Protein AF-A0A8S1T0E1-F1 (afdb_monomer)

Organism: Paramecium octaurelia (NCBI:txid43137)

Solvent-accessible surface area (backbone atoms only — not comparable to full-atom values): 5594 Å² total; per-residue (Å²): 136,85,55,73,90,71,67,45,76,81,83,41,69,64,26,61,47,28,32,83,86,11,40,61,70,49,59,59,57,55,89,62,46,52,95,85,63,48,73,67,59,51,52,50,51,53,52,48,57,65,68,68,57,89,62,81,37,58,31,95,56,36,73,64,48,56,66,69,39,73,89,56,62,77,84,81,55,90,81,83,80,86,79,75,81,128

Radius of gyration: 12.64 Å; Cα contacts (8 Å, |Δi|>4): 78; chains: 1; bounding box: 28×30×30 Å

Nearest PDB structures (foldseek):
  3we5-assembly1_A  TM=9.940E-01  e=7.771E-07  Cyclocybe aegerita
  8a58-assembly1_B  TM=8.363E-01  e=1.546E-07  Homo sapiens
  8a58-assembly1_A  TM=8.583E-01  e=2.475E-07  Homo sapiens
  5fer-assembly1_E  TM=7.629E-01  e=3.055E-03  Homo sapiens
  8gbq-assembly1_A  TM=6.895E-01  e=3.268E-03  Homo sapiens

InterPro domains:
  IPR000608 Ubiquitin-conjugating (UBC), catalytic core domain [PF00179] (1-77)
  IPR000608 Ubiquitin-conjugating (UBC), catalytic core domain [PS50127] (1-86)

pLDDT: mean 89.06, std 11.19, range [40.94, 97.0]

Foldseek 3Di:
DAADQDFDPDQEFQAQQAARRRHGQDPCNDVVPDPPDDPVNVVVVVVVRVVPDPDRHYHPCRVVVVVVCVVPGPVVDDHDDPCPDD

Sequence (86 aa):
MESPEVIFIGKPPVHEHIYSNGFICLSILYDEWTAALSVTSLCLSIQSMLSSATIKMKPPNDEEFIKKAGGKGPKSFKWNFHDEKC

Secondary structure (DSSP, 8-state):
-PPPP-B--SS---BTTB-TTSBB--GGGTTT--TT--HHHHHHHHHHHHHS-SS----TTHHHHHHHHTT--GGGS---------

Structure (mmCIF, N/CA/C/O backbone):
data_AF-A0A8S1T0E1-F1
#
_entry.id   AF-A0A8S1T0E1-F1
#
loop_
_atom_site.group_PDB
_atom_site.id
_atom_site.type_symbol
_atom_site.label_atom_id
_atom_site.label_alt_id
_atom_site.label_comp_id
_atom_site.label_asym_id
_atom_site.label_entity_id
_atom_site.label_seq_id
_atom_site.pdbx_PDB_ins_code
_atom_site.Cartn_x
_atom_site.Cartn_y
_atom_site.Cartn_z
_atom_site.occupancy
_atom_site.B_iso_or_equiv
_atom_site.auth_seq_id
_atom_site.auth_comp_id
_atom_site.auth_asym_id
_atom_site.auth_atom_id
_atom_site.pdbx_PDB_model_num
ATOM 1 N N . MET A 1 1 ? 15.261 -1.306 -12.998 1.00 72.69 1 MET A N 1
ATOM 2 C CA . MET A 1 1 ? 14.032 -2.123 -13.060 1.00 72.69 1 MET A CA 1
ATOM 3 C C . MET A 1 1 ? 12.999 -1.402 -12.225 1.00 72.69 1 MET A C 1
ATOM 5 O O . MET A 1 1 ? 13.359 -0.960 -11.143 1.00 72.69 1 MET A O 1
ATOM 9 N N . GLU A 1 2 ? 11.794 -1.202 -12.740 1.00 84.94 2 GLU A N 1
ATOM 10 C CA . GLU A 1 2 ? 10.749 -0.460 -12.029 1.00 84.94 2 GLU A CA 1
ATOM 11 C C . GLU A 1 2 ? 9.879 -1.432 -11.225 1.00 84.94 2 GLU A C 1
ATOM 13 O O . GLU A 1 2 ? 9.599 -2.543 -11.682 1.00 84.94 2 GLU A O 1
ATOM 18 N N . SER A 1 3 ? 9.500 -1.041 -10.011 1.00 91.50 3 SER A N 1
ATOM 19 C CA . SER A 1 3 ? 8.55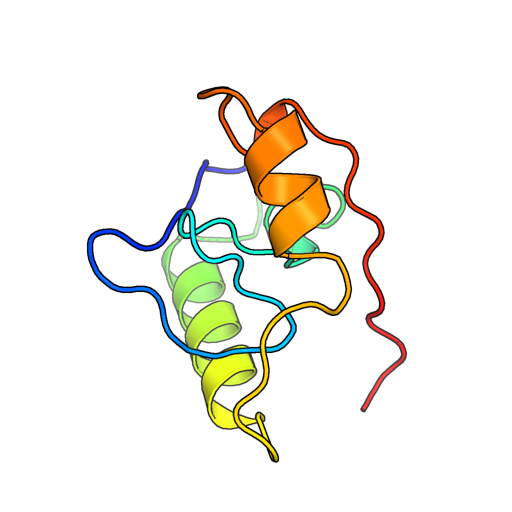2 -1.788 -9.186 1.00 91.50 3 SER A CA 1
ATOM 20 C C . SER A 1 3 ? 7.131 -1.654 -9.729 1.00 91.50 3 SER A C 1
ATOM 22 O O . SER A 1 3 ? 6.779 -0.596 -10.258 1.00 91.50 3 SER A O 1
ATOM 24 N N . PRO A 1 4 ? 6.266 -2.665 -9.541 1.00 93.06 4 PRO A N 1
ATOM 25 C CA . PRO A 1 4 ? 4.867 -2.542 -9.921 1.00 93.06 4 PRO A CA 1
ATOM 26 C C . PRO A 1 4 ? 4.186 -1.398 -9.160 1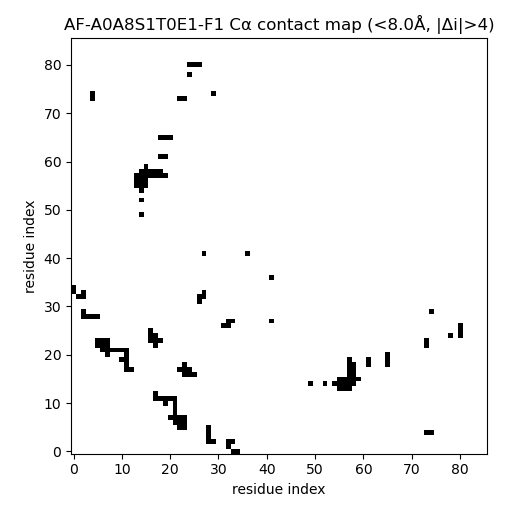.00 93.06 4 PRO A C 1
ATOM 28 O O . PRO A 1 4 ? 4.540 -1.061 -8.023 1.00 93.06 4 PRO A O 1
ATOM 31 N N . GLU A 1 5 ? 3.187 -0.797 -9.796 1.00 92.75 5 GLU A N 1
ATOM 32 C CA . GLU A 1 5 ? 2.241 0.085 -9.126 1.00 92.75 5 GLU A CA 1
ATOM 33 C C . GLU A 1 5 ? 1.133 -0.761 -8.493 1.00 92.75 5 GLU A C 1
ATOM 35 O O . GLU A 1 5 ? 0.461 -1.529 -9.180 1.00 92.75 5 GLU A O 1
ATOM 40 N N . VAL A 1 6 ? 0.962 -0.642 -7.173 1.00 94.75 6 VAL A N 1
ATOM 41 C CA . VAL A 1 6 ? -0.029 -1.411 -6.413 1.00 94.75 6 VAL A CA 1
ATOM 42 C C . VAL A 1 6 ? -0.845 -0.473 -5.536 1.00 94.75 6 VAL A C 1
ATOM 44 O O . VAL A 1 6 ? -0.293 0.296 -4.751 1.00 94.75 6 VAL A O 1
ATOM 47 N N . ILE A 1 7 ? -2.167 -0.552 -5.681 1.00 95.69 7 ILE A N 1
ATOM 48 C CA . ILE A 1 7 ? -3.146 0.226 -4.920 1.00 95.69 7 ILE A CA 1
ATOM 49 C C . ILE A 1 7 ? -4.315 -0.667 -4.496 1.00 95.69 7 ILE A C 1
ATOM 51 O O . ILE A 1 7 ? -4.657 -1.630 -5.185 1.00 95.69 7 ILE A O 1
ATOM 55 N N . PHE A 1 8 ? -4.965 -0.328 -3.386 1.00 97.00 8 PHE A N 1
ATOM 56 C CA . PHE A 1 8 ? -6.259 -0.909 -3.033 1.00 97.00 8 PHE A CA 1
ATOM 57 C C . PHE A 1 8 ? -7.375 -0.288 -3.874 1.00 97.00 8 PHE A C 1
ATOM 59 O O . PHE A 1 8 ? -7.488 0.931 -3.974 1.00 97.00 8 PHE A O 1
ATOM 66 N N . ILE A 1 9 ? -8.236 -1.137 -4.431 1.00 95.19 9 ILE A N 1
ATOM 67 C CA . ILE A 1 9 ? -9.433 -0.723 -5.168 1.00 95.19 9 ILE A CA 1
ATOM 68 C C . ILE A 1 9 ? -10.642 -0.750 -4.223 1.00 95.19 9 ILE A C 1
ATOM 70 O O . ILE A 1 9 ? -10.743 -1.607 -3.344 1.00 95.19 9 ILE A O 1
ATOM 74 N N . GLY A 1 10 ? -11.587 0.170 -4.418 1.00 93.94 10 GLY A N 1
ATOM 75 C CA . GLY A 1 10 ? -12.798 0.257 -3.603 1.00 93.94 10 GLY A CA 1
ATOM 76 C C . GLY A 1 10 ? -12.532 0.956 -2.274 1.00 93.94 10 GLY A C 1
ATOM 77 O O . GLY A 1 10 ? -11.852 1.976 -2.248 1.00 93.94 10 GLY A O 1
ATOM 78 N N . LYS A 1 11 ? -13.095 0.439 -1.173 1.00 95.19 11 LYS A N 1
ATOM 79 C CA . LYS A 1 11 ? -12.868 0.979 0.176 1.00 95.19 11 LYS A CA 1
ATOM 80 C C . LYS A 1 11 ? -11.572 0.388 0.754 1.00 95.19 11 LYS A C 1
ATOM 82 O O . LYS A 1 11 ? -11.591 -0.788 1.124 1.00 95.19 11 LYS A O 1
ATOM 87 N N . PRO A 1 12 ? -10.475 1.160 0.880 1.00 96.31 12 PRO A N 1
ATOM 88 C CA . PRO A 1 12 ? -9.213 0.623 1.375 1.00 96.31 12 PRO A CA 1
ATOM 89 C C . PRO A 1 12 ? -9.299 0.268 2.867 1.00 96.31 12 PRO A C 1
ATOM 91 O O . PRO A 1 12 ? -10.084 0.888 3.599 1.00 96.31 12 PRO A O 1
ATOM 94 N N . PRO A 1 13 ? -8.466 -0.670 3.351 1.00 96.44 13 PRO A N 1
ATOM 95 C CA . PRO A 1 13 ? -8.314 -0.917 4.779 1.00 96.44 13 PRO A CA 1
ATOM 96 C C . PRO A 1 13 ? -7.945 0.359 5.553 1.00 96.44 13 PRO A C 1
ATOM 98 O O . PRO A 1 13 ? -7.291 1.268 5.036 1.00 96.44 13 PRO A O 1
ATOM 101 N N . VAL A 1 14 ? -8.375 0.428 6.814 1.00 96.81 14 VAL A N 1
ATOM 102 C CA . VAL A 1 14 ? -7.953 1.481 7.747 1.00 96.81 14 VAL A CA 1
ATOM 103 C C . VAL A 1 14 ? -6.640 1.025 8.377 1.00 96.81 14 VAL A C 1
ATOM 105 O O . VAL A 1 14 ? -6.661 0.186 9.275 1.00 96.81 14 VAL A O 1
ATOM 108 N N . HIS A 1 15 ? -5.528 1.524 7.842 1.00 96.56 15 HIS A N 1
ATOM 109 C CA . HIS A 1 15 ? -4.171 1.158 8.241 1.00 96.56 15 HIS A CA 1
ATOM 110 C C . HIS A 1 15 ? -3.239 2.372 8.174 1.00 96.56 15 HIS A C 1
ATOM 112 O O . HIS A 1 15 ? -3.391 3.203 7.277 1.00 96.56 15 HIS A O 1
ATOM 118 N N . GLU A 1 16 ? -2.252 2.452 9.067 1.00 95.62 16 GLU A N 1
ATOM 119 C CA . GLU A 1 16 ? -1.332 3.597 9.193 1.00 95.62 16 GLU A CA 1
ATOM 120 C C . GLU A 1 16 ? -0.458 3.839 7.950 1.00 95.62 16 GLU A C 1
ATOM 122 O O . GLU A 1 16 ? 0.033 4.941 7.729 1.00 95.62 16 GLU A O 1
ATOM 127 N N . HIS A 1 17 ? -0.344 2.823 7.094 1.00 94.88 17 HIS A N 1
ATOM 128 C CA . HIS A 1 17 ? 0.364 2.862 5.810 1.00 94.88 17 HIS A CA 1
ATOM 129 C C . HIS A 1 17 ? -0.560 2.837 4.577 1.00 94.88 17 HIS A C 1
ATOM 131 O O . HIS A 1 17 ? -0.067 2.725 3.455 1.00 94.88 17 HIS A O 1
ATOM 137 N N . ILE A 1 18 ? -1.890 2.913 4.746 1.00 96.06 18 ILE A N 1
ATOM 138 C CA . ILE A 1 18 ? -2.853 2.871 3.630 1.00 96.06 18 ILE A CA 1
ATOM 139 C C . ILE A 1 18 ? -3.701 4.140 3.583 1.00 96.06 18 ILE A C 1
ATOM 141 O O . ILE A 1 18 ? -4.593 4.372 4.408 1.00 96.06 18 ILE A O 1
ATOM 145 N N . TYR A 1 19 ? -3.483 4.914 2.527 1.00 95.44 19 TYR A N 1
ATOM 146 C CA . TYR A 1 19 ? -4.195 6.157 2.266 1.00 95.44 19 TYR A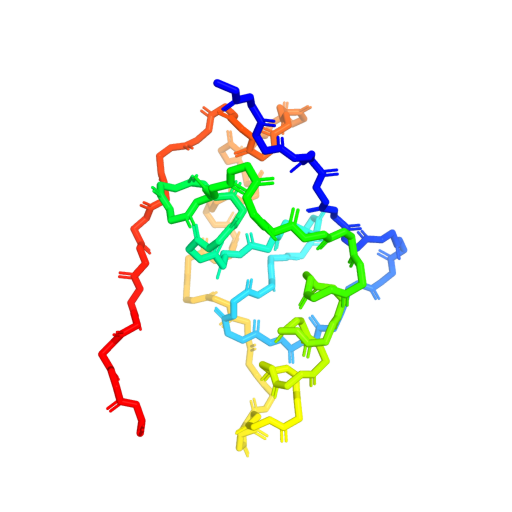 CA 1
ATOM 147 C C . TYR A 1 19 ? -5.616 5.895 1.766 1.00 95.44 19 TYR A C 1
ATOM 149 O O . TYR A 1 19 ? -5.941 4.824 1.245 1.00 95.44 19 TYR A O 1
ATOM 157 N N . SER A 1 20 ? -6.517 6.863 1.921 1.00 95.19 20 SER A N 1
ATOM 158 C CA . SER A 1 20 ? -7.928 6.689 1.534 1.00 95.19 20 SER A CA 1
ATOM 159 C C . SER A 1 20 ? -8.171 6.652 0.025 1.00 95.19 20 SER A C 1
ATOM 161 O O . SER A 1 20 ? -9.216 6.164 -0.394 1.00 95.19 20 SER A O 1
ATOM 163 N N . ASN A 1 21 ? -7.195 7.051 -0.792 1.00 94.19 21 ASN A N 1
ATOM 164 C CA . ASN A 1 21 ? -7.181 6.796 -2.238 1.00 94.19 21 ASN A CA 1
ATOM 165 C C . ASN A 1 21 ? -6.616 5.407 -2.612 1.00 94.19 21 ASN A C 1
ATOM 167 O O . ASN A 1 21 ? -6.450 5.113 -3.792 1.00 94.19 21 ASN A O 1
ATOM 171 N N . GLY A 1 22 ? -6.299 4.569 -1.620 1.00 95.38 22 GLY A N 1
ATOM 172 C CA . GLY A 1 22 ? -5.797 3.210 -1.808 1.00 95.38 22 GLY A CA 1
ATOM 173 C C . GLY A 1 22 ? -4.283 3.101 -1.950 1.00 95.38 22 GLY A C 1
ATOM 174 O O . GLY A 1 22 ? -3.790 1.992 -2.149 1.00 95.38 22 GLY A O 1
ATOM 175 N N . PHE A 1 23 ? -3.537 4.204 -1.846 1.00 95.44 23 PHE A N 1
ATOM 176 C CA . PHE A 1 23 ? -2.079 4.160 -1.961 1.00 95.44 23 PHE A CA 1
ATOM 177 C C . PHE A 1 23 ? -1.459 3.501 -0.734 1.00 95.44 23 PHE A C 1
ATOM 179 O O . PHE A 1 23 ? -1.963 3.638 0.382 1.00 95.44 23 PHE A O 1
ATOM 186 N N . ILE A 1 24 ? -0.360 2.790 -0.965 1.00 94.94 24 ILE A N 1
ATOM 187 C CA . ILE A 1 24 ? 0.312 1.971 0.037 1.00 94.94 24 ILE A CA 1
ATOM 188 C C . ILE A 1 24 ? 1.715 2.535 0.246 1.00 94.94 24 ILE A C 1
ATOM 190 O O . ILE A 1 24 ? 2.517 2.554 -0.684 1.00 94.94 24 ILE A O 1
ATOM 194 N N . CYS A 1 25 ? 2.016 2.972 1.465 1.00 91.94 25 CYS A N 1
ATOM 195 C CA . CYS A 1 25 ? 3.364 3.375 1.853 1.00 91.94 25 CYS A CA 1
ATOM 196 C C . CYS A 1 25 ? 4.123 2.147 2.359 1.00 91.94 25 CYS A C 1
ATOM 198 O O . CYS A 1 25 ? 4.097 1.851 3.546 1.00 91.94 25 CYS A O 1
ATOM 200 N N . LEU A 1 26 ? 4.737 1.400 1.445 1.00 91.50 26 LEU A N 1
ATOM 201 C CA . LEU A 1 26 ? 5.525 0.213 1.771 1.00 91.50 26 LEU A CA 1
ATOM 202 C C . LEU A 1 26 ? 6.836 0.259 0.985 1.00 91.50 26 LEU A C 1
ATOM 204 O O . LEU A 1 26 ? 6.799 0.313 -0.243 1.00 91.50 26 LEU A O 1
ATOM 208 N N . SER A 1 27 ? 7.976 0.235 1.671 1.00 89.50 27 SER A N 1
ATOM 209 C CA . SER A 1 27 ? 9.315 0.464 1.100 1.00 89.50 27 SER A CA 1
ATOM 210 C C . SER A 1 27 ? 9.629 -0.396 -0.134 1.00 89.50 27 SER A C 1
ATOM 212 O O . SER A 1 27 ? 10.161 0.104 -1.129 1.00 89.50 27 SER A O 1
ATOM 214 N N . ILE A 1 28 ? 9.218 -1.669 -0.125 1.00 90.81 28 ILE A N 1
ATOM 215 C CA . ILE A 1 28 ? 9.444 -2.621 -1.226 1.00 90.81 28 ILE A CA 1
ATOM 216 C C . ILE A 1 28 ? 8.674 -2.282 -2.509 1.00 90.81 28 ILE A C 1
ATOM 218 O O . ILE A 1 28 ? 8.967 -2.837 -3.564 1.00 90.81 28 ILE A O 1
ATOM 222 N N . LEU A 1 29 ? 7.697 -1.371 -2.457 1.00 91.19 29 LEU A N 1
ATOM 223 C CA . LEU A 1 29 ? 7.049 -0.808 -3.645 1.00 91.19 29 LEU A CA 1
ATOM 224 C C . LEU A 1 29 ? 7.859 0.334 -4.267 1.00 91.19 29 LEU A C 1
ATOM 226 O O . LEU A 1 29 ? 7.475 0.832 -5.324 1.00 91.19 29 LEU A O 1
ATOM 230 N N . TYR A 1 30 ? 8.959 0.765 -3.656 1.00 89.06 30 TYR A N 1
ATOM 231 C CA . TYR A 1 30 ? 9.725 1.937 -4.072 1.00 89.06 30 TYR A CA 1
ATOM 232 C C . TYR A 1 30 ? 11.224 1.635 -4.010 1.00 89.06 30 TYR A C 1
ATOM 234 O O . TYR A 1 30 ? 11.719 0.896 -4.861 1.00 89.06 30 TYR A O 1
ATOM 242 N N . ASP A 1 31 ? 11.929 2.184 -3.021 1.00 86.69 31 ASP A N 1
ATOM 243 C CA . ASP A 1 31 ? 13.390 2.191 -2.959 1.00 86.69 31 ASP A CA 1
ATOM 244 C C . ASP A 1 31 ? 13.980 0.814 -2.626 1.00 86.69 31 ASP A C 1
ATOM 246 O O . ASP A 1 31 ? 15.100 0.511 -3.029 1.00 86.69 31 ASP A O 1
ATOM 250 N N . GLU A 1 32 ? 13.218 -0.052 -1.950 1.00 90.00 32 GLU A N 1
ATOM 251 C CA . GLU A 1 32 ? 13.663 -1.405 -1.586 1.00 90.00 32 GLU A CA 1
ATOM 252 C C . GLU A 1 32 ? 13.242 -2.477 -2.602 1.00 90.00 32 GLU A C 1
ATOM 254 O O . GL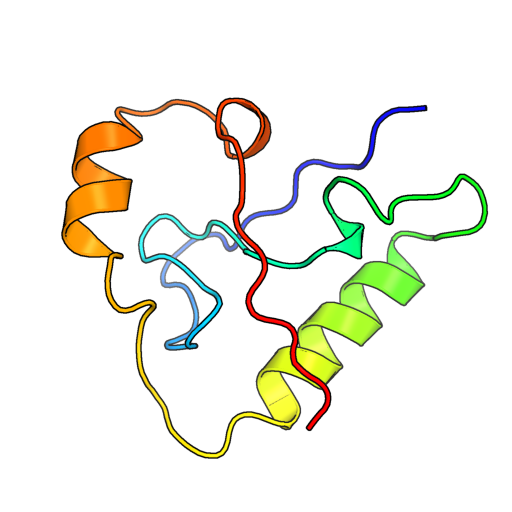U A 1 32 ? 13.412 -3.677 -2.370 1.00 90.00 32 GLU A O 1
ATOM 259 N N . TRP A 1 33 ? 12.698 -2.075 -3.756 1.00 91.50 33 TRP A N 1
ATOM 260 C CA . TRP A 1 33 ? 12.383 -3.029 -4.810 1.00 91.50 33 TRP A CA 1
ATOM 261 C C . TRP A 1 33 ? 13.649 -3.607 -5.447 1.00 91.50 33 TRP A C 1
ATOM 263 O O . TRP A 1 33 ? 14.529 -2.884 -5.916 1.00 91.50 33 TRP A O 1
ATOM 273 N N . THR A 1 34 ? 13.700 -4.933 -5.566 1.00 92.31 34 THR A N 1
ATOM 274 C CA . THR A 1 34 ? 14.768 -5.636 -6.283 1.00 92.31 34 THR A CA 1
ATOM 275 C C . THR A 1 34 ? 14.186 -6.617 -7.294 1.00 92.31 34 THR A C 1
ATOM 277 O O . THR A 1 34 ? 13.067 -7.100 -7.134 1.00 92.31 34 THR A O 1
ATOM 280 N N . ALA A 1 35 ? 14.967 -6.972 -8.318 1.00 89.75 35 ALA A N 1
ATOM 281 C CA . ALA A 1 35 ? 14.572 -7.963 -9.327 1.00 89.75 35 ALA A CA 1
ATOM 282 C C . ALA A 1 35 ? 14.291 -9.366 -8.749 1.00 89.75 35 ALA A C 1
ATOM 284 O O . ALA A 1 35 ? 13.702 -10.201 -9.429 1.00 89.75 35 ALA A O 1
ATOM 285 N N . ALA A 1 36 ? 14.731 -9.629 -7.514 1.00 91.62 36 ALA A N 1
ATOM 286 C CA . ALA A 1 36 ? 14.478 -10.877 -6.803 1.00 91.62 36 ALA A CA 1
ATOM 287 C C . ALA A 1 36 ? 13.077 -10.930 -6.165 1.00 91.62 36 ALA A C 1
ATOM 289 O O . ALA A 1 36 ? 12.610 -12.012 -5.811 1.00 91.62 36 ALA A O 1
ATOM 290 N N . LEU A 1 37 ? 12.405 -9.785 -6.003 1.00 92.38 37 LEU A N 1
ATOM 291 C CA . LEU A 1 37 ? 11.058 -9.735 -5.449 1.00 92.38 37 LEU A CA 1
ATOM 292 C C . LEU A 1 37 ? 10.025 -10.146 -6.500 1.00 92.38 37 LEU A C 1
ATOM 294 O O . LEU A 1 37 ? 10.075 -9.758 -7.666 1.00 92.38 37 LEU A O 1
ATOM 298 N N . SER A 1 38 ? 9.048 -10.929 -6.054 1.00 93.62 38 SER A N 1
ATOM 299 C CA . SER A 1 38 ? 7.914 -11.383 -6.857 1.00 93.62 38 SER A CA 1
ATOM 300 C C . SER A 1 38 ? 6.620 -10.690 -6.430 1.00 93.62 38 SER A C 1
ATOM 302 O O . SER A 1 38 ? 6.507 -10.158 -5.322 1.00 93.62 38 SER A O 1
ATOM 304 N N . VAL A 1 39 ? 5.596 -10.759 -7.285 1.00 93.75 39 VAL A N 1
ATOM 305 C CA . VAL A 1 39 ? 4.233 -10.327 -6.925 1.00 93.75 39 VAL A CA 1
ATOM 306 C C . VAL A 1 39 ? 3.732 -11.088 -5.693 1.00 93.75 39 VAL A C 1
ATOM 308 O O . VAL A 1 39 ? 3.138 -10.492 -4.803 1.00 93.75 39 VAL A O 1
ATOM 311 N N . THR A 1 40 ? 4.041 -12.382 -5.585 1.00 95.44 40 THR A N 1
ATOM 312 C CA . THR A 1 40 ? 3.664 -13.200 -4.426 1.00 95.44 40 THR A CA 1
ATOM 313 C C . THR A 1 40 ? 4.298 -12.690 -3.135 1.00 95.44 40 THR A C 1
ATOM 315 O O . THR A 1 40 ? 3.592 -12.511 -2.144 1.00 95.44 40 THR A O 1
ATOM 318 N N . SER A 1 41 ? 5.608 -12.414 -3.131 1.00 93.50 41 SER A N 1
ATOM 319 C CA . SER A 1 41 ? 6.279 -11.870 -1.941 1.00 93.50 41 SER A CA 1
ATOM 320 C C . SER A 1 41 ? 5.733 -10.495 -1.565 1.00 93.50 41 SER A C 1
ATOM 322 O O . SER A 1 41 ? 5.553 -10.223 -0.385 1.00 93.50 41 SER A O 1
ATOM 324 N N . LEU A 1 42 ? 5.382 -9.666 -2.553 1.00 94.19 42 LEU A N 1
ATOM 325 C CA . LEU A 1 42 ? 4.739 -8.375 -2.316 1.00 94.19 42 LEU A CA 1
ATOM 326 C C . LEU A 1 42 ? 3.359 -8.527 -1.654 1.00 94.19 42 LEU A C 1
ATOM 328 O O . LEU A 1 42 ? 3.072 -7.845 -0.672 1.00 94.19 42 LEU A O 1
ATOM 332 N N . CYS A 1 43 ? 2.519 -9.445 -2.141 1.00 95.69 43 CYS A N 1
ATOM 333 C CA . CYS A 1 43 ? 1.226 -9.740 -1.519 1.00 95.69 43 CYS A CA 1
ATOM 334 C C . CYS A 1 43 ? 1.384 -10.240 -0.076 1.00 95.69 43 CYS A C 1
ATOM 336 O O . CYS A 1 43 ? 0.631 -9.813 0.798 1.00 95.69 43 CYS A O 1
ATOM 338 N N . LEU A 1 44 ? 2.380 -11.094 0.188 1.00 95.69 44 LEU A N 1
ATOM 339 C CA . LEU A 1 44 ? 2.681 -11.579 1.537 1.00 95.69 44 LEU A CA 1
ATOM 340 C C . LEU A 1 44 ? 3.134 -10.448 2.464 1.00 95.69 44 LEU A C 1
ATOM 342 O O . LEU A 1 44 ? 2.670 -10.381 3.599 1.00 95.69 44 LEU A O 1
ATOM 346 N N . SER A 1 45 ? 3.975 -9.528 1.990 1.00 94.94 45 SER A N 1
ATOM 347 C CA . SER A 1 45 ? 4.380 -8.354 2.769 1.00 94.94 45 SER A CA 1
ATOM 348 C C . SER A 1 45 ? 3.192 -7.452 3.109 1.00 94.94 45 SER A C 1
ATOM 350 O O . SER A 1 45 ? 3.056 -7.046 4.259 1.00 94.94 45 SER A O 1
ATOM 352 N N . ILE A 1 46 ? 2.286 -7.195 2.156 1.00 95.69 46 ILE A N 1
ATOM 353 C CA . ILE A 1 46 ? 1.064 -6.407 2.403 1.00 95.69 46 ILE A CA 1
ATOM 354 C C . ILE A 1 46 ? 0.157 -7.115 3.418 1.00 95.69 46 ILE A C 1
ATOM 356 O O . ILE A 1 46 ? -0.366 -6.479 4.333 1.00 95.69 46 ILE A O 1
ATOM 360 N N . GLN A 1 47 ? -0.023 -8.431 3.284 1.00 95.94 47 GLN A N 1
ATOM 361 C CA . GLN A 1 47 ? -0.808 -9.224 4.229 1.00 95.94 47 GLN A CA 1
ATOM 362 C C . GLN A 1 47 ? -0.186 -9.201 5.630 1.00 95.94 47 GLN A C 1
ATOM 364 O O . GLN A 1 47 ? -0.911 -9.040 6.611 1.00 95.94 47 GLN A O 1
ATOM 369 N N . SER A 1 48 ? 1.137 -9.339 5.730 1.00 95.19 48 SER A N 1
ATOM 370 C CA . SER A 1 48 ? 1.868 -9.268 6.996 1.00 95.19 48 SER A CA 1
ATOM 371 C C . SER A 1 48 ? 1.701 -7.900 7.650 1.00 95.19 48 SER A C 1
ATOM 373 O O . SER A 1 48 ? 1.294 -7.845 8.804 1.00 95.19 48 SER A O 1
ATOM 375 N N . MET A 1 49 ? 1.920 -6.817 6.893 1.00 95.06 49 MET A N 1
ATOM 376 C CA . MET A 1 49 ? 1.729 -5.432 7.339 1.00 95.06 49 MET A CA 1
ATOM 377 C C . MET A 1 49 ? 0.322 -5.219 7.914 1.00 95.06 49 MET A C 1
ATOM 379 O O . MET A 1 49 ? 0.170 -4.736 9.029 1.00 95.06 49 MET A O 1
ATOM 383 N N . LEU A 1 50 ? -0.719 -5.647 7.190 1.00 95.44 50 LEU A N 1
ATOM 384 C CA . LEU A 1 50 ? -2.103 -5.551 7.661 1.00 95.44 50 LEU A CA 1
ATOM 385 C C . LEU A 1 50 ? -2.375 -6.391 8.917 1.00 95.44 50 LEU A C 1
ATOM 387 O O . LEU A 1 50 ? -3.215 -6.015 9.731 1.00 95.44 50 LEU A O 1
ATOM 391 N N . SER A 1 51 ? -1.709 -7.540 9.051 1.00 95.25 51 SER A N 1
ATOM 392 C CA . SER A 1 51 ? -1.925 -8.474 10.161 1.00 95.25 51 SER A CA 1
ATOM 393 C C . SER A 1 51 ? -1.221 -8.037 11.445 1.00 95.25 51 SER A C 1
ATOM 395 O O . SER A 1 51 ? -1.685 -8.382 12.528 1.00 95.25 51 SER A O 1
ATOM 397 N N . SER A 1 52 ? -0.124 -7.281 11.344 1.00 93.94 52 SER A N 1
ATOM 398 C CA . SER A 1 52 ? 0.613 -6.747 12.495 1.00 93.94 52 SER A CA 1
ATOM 399 C C . SER A 1 52 ? -0.014 -5.489 13.103 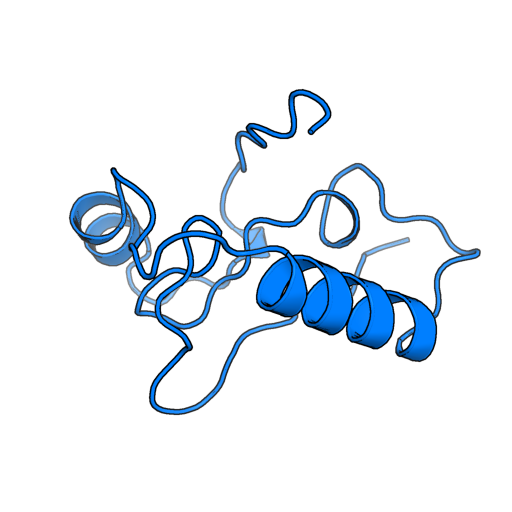1.00 93.94 52 SER A C 1
ATOM 401 O O . SER A 1 52 ? 0.427 -5.043 14.160 1.00 93.94 52 SER A O 1
ATOM 403 N N . ALA A 1 53 ? -1.042 -4.917 12.469 1.00 93.44 53 ALA A N 1
ATOM 404 C CA . ALA A 1 53 ? -1.698 -3.705 12.942 1.00 93.44 53 ALA A CA 1
ATOM 405 C C . ALA A 1 53 ? -2.361 -3.909 14.314 1.00 93.44 53 ALA A C 1
ATOM 407 O O . ALA A 1 53 ? -3.326 -4.663 14.457 1.00 93.44 53 ALA A O 1
ATOM 408 N N . THR A 1 54 ? -1.887 -3.182 15.325 1.00 93.75 54 THR A N 1
ATOM 409 C CA . THR A 1 54 ? -2.470 -3.199 16.679 1.00 93.75 54 THR A CA 1
ATOM 410 C C . THR A 1 54 ? -3.664 -2.253 16.813 1.00 93.75 54 THR A C 1
ATOM 412 O O . THR A 1 54 ? -4.529 -2.455 17.667 1.00 93.75 54 THR A O 1
ATOM 415 N N . ILE A 1 55 ? -3.744 -1.231 15.953 1.00 93.75 55 ILE A N 1
ATOM 416 C CA . ILE A 1 55 ? -4.783 -0.197 15.959 1.00 93.75 55 ILE A CA 1
ATOM 417 C C . ILE A 1 55 ? -5.247 0.064 14.522 1.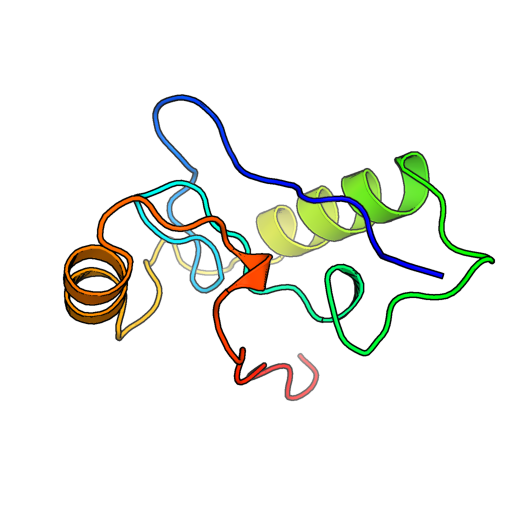00 93.75 55 ILE A C 1
ATOM 419 O O . ILE A 1 55 ? -4.454 0.125 13.586 1.00 93.75 55 ILE A O 1
ATOM 423 N N . LYS A 1 56 ? -6.557 0.269 14.340 1.00 94.94 56 LYS A N 1
ATOM 424 C CA . LYS A 1 56 ? -7.121 0.742 13.069 1.00 94.94 56 LYS A CA 1
ATOM 425 C C . LYS A 1 56 ? -7.049 2.262 13.012 1.00 94.94 56 LYS A C 1
ATOM 427 O O . LYS A 1 56 ? -7.941 2.940 13.517 1.00 94.94 56 LYS A O 1
ATOM 432 N N . MET A 1 57 ? -6.017 2.789 12.368 1.00 95.56 57 MET A N 1
ATOM 433 C CA . MET A 1 57 ? -5.876 4.221 12.100 1.00 95.56 57 MET A CA 1
ATOM 434 C C . MET A 1 57 ? -5.441 4.476 10.658 1.00 95.56 57 MET A C 1
ATOM 436 O O . MET A 1 57 ? -4.984 3.562 9.988 1.00 95.56 57 MET A O 1
ATOM 440 N N . LYS A 1 58 ? -5.639 5.697 10.162 1.00 95.00 58 LYS A N 1
ATOM 441 C CA . LYS A 1 58 ? -5.142 6.158 8.855 1.00 95.00 58 LYS A CA 1
ATOM 442 C C . LYS A 1 58 ? -3.760 6.809 9.011 1.00 95.00 58 LYS A C 1
ATOM 444 O O . LYS A 1 58 ? -3.416 7.179 10.137 1.00 95.00 58 LYS A O 1
ATOM 449 N N . PRO A 1 59 ? -2.995 6.998 7.918 1.00 94.38 59 PRO A N 1
ATOM 450 C CA . PRO A 1 59 ? -1.793 7.822 7.962 1.00 94.38 59 PRO A CA 1
ATOM 451 C C . PRO A 1 59 ? -2.115 9.220 8.533 1.00 94.38 59 PRO A C 1
ATOM 453 O O . PR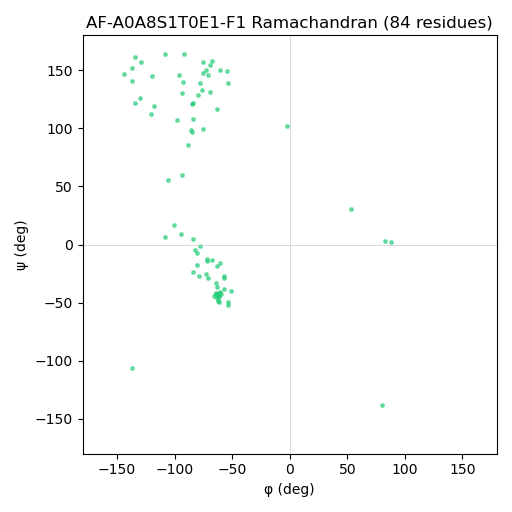O A 1 59 ? -3.145 9.791 8.160 1.00 94.38 59 PRO A O 1
ATOM 456 N N . PRO A 1 60 ? -1.266 9.812 9.395 1.00 92.50 60 PRO A N 1
ATOM 457 C CA . PRO A 1 60 ? -1.539 11.121 10.005 1.00 92.50 60 PRO A CA 1
ATOM 458 C C . PRO A 1 60 ? -1.774 12.255 8.996 1.00 92.50 60 PRO A C 1
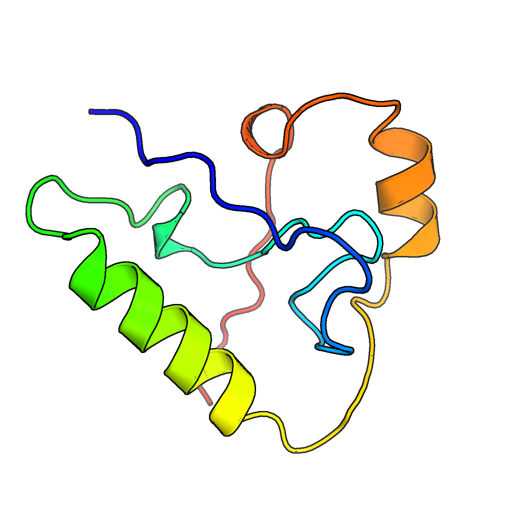ATOM 460 O O . PRO A 1 60 ? -2.506 13.200 9.268 1.00 92.50 60 PRO A O 1
ATOM 463 N N . ASN A 1 61 ? -1.164 12.151 7.817 1.00 91.69 61 ASN A N 1
ATOM 464 C CA . ASN A 1 61 ? -1.233 13.117 6.724 1.00 91.69 61 ASN A CA 1
ATOM 465 C C . ASN A 1 61 ? -2.211 12.706 5.603 1.00 91.69 61 ASN A C 1
ATOM 467 O O . ASN A 1 61 ? -2.107 13.239 4.498 1.00 91.69 61 ASN A O 1
ATOM 471 N N . ASP A 1 62 ? -3.134 11.764 5.843 1.00 93.94 62 ASP A N 1
ATOM 472 C CA . ASP A 1 62 ? -4.018 11.196 4.808 1.00 93.94 62 ASP A CA 1
ATOM 473 C C . ASP A 1 62 ? -4.797 12.269 4.029 1.00 93.94 62 ASP A C 1
ATOM 475 O O . ASP A 1 62 ? -4.730 12.328 2.800 1.00 93.94 62 ASP A O 1
ATOM 479 N N . GLU A 1 63 ? -5.487 13.170 4.733 1.00 92.75 63 GLU A N 1
ATOM 480 C CA . GLU A 1 63 ? -6.315 14.203 4.099 1.00 92.75 63 GLU A CA 1
ATOM 481 C C . GLU A 1 63 ? -5.501 15.184 3.246 1.00 92.75 63 GLU A C 1
ATOM 483 O O . GLU A 1 63 ? -5.911 15.551 2.141 1.00 92.75 63 GLU A O 1
ATOM 488 N N . GLU A 1 64 ? -4.350 15.627 3.757 1.00 92.12 64 GLU A N 1
ATOM 489 C CA . GLU A 1 64 ? -3.455 16.537 3.041 1.00 92.12 64 GLU A CA 1
ATOM 490 C C . GLU A 1 64 ? -2.870 15.850 1.805 1.00 92.12 64 GLU A C 1
ATOM 492 O O . GLU A 1 64 ? -2.866 16.414 0.705 1.00 92.12 64 GLU A O 1
ATOM 497 N N . PHE A 1 65 ? -2.434 14.599 1.970 1.00 91.00 65 PHE A N 1
ATOM 498 C CA . PHE A 1 65 ? -1.861 13.807 0.897 1.00 91.00 65 PHE A CA 1
ATOM 499 C C . PHE A 1 65 ? -2.863 13.592 -0.238 1.00 91.00 65 PHE A C 1
ATOM 501 O O . PHE A 1 65 ? -2.520 13.812 -1.397 1.00 91.00 65 PHE A O 1
ATOM 508 N N . ILE A 1 66 ? -4.115 13.240 0.064 1.00 90.88 66 ILE A N 1
ATOM 509 C CA . ILE A 1 66 ? -5.150 13.005 -0.955 1.00 90.88 66 ILE A CA 1
ATOM 510 C C . ILE A 1 66 ? -5.460 14.277 -1.744 1.00 90.88 66 ILE A C 1
ATOM 512 O O . ILE A 1 66 ? -5.564 14.227 -2.972 1.00 90.88 66 ILE A O 1
ATOM 516 N N . LYS A 1 67 ? -5.557 15.430 -1.068 1.00 90.44 67 LYS A N 1
ATOM 517 C CA . LYS A 1 67 ? -5.748 16.728 -1.738 1.00 90.44 67 LYS A CA 1
ATOM 518 C C . LYS A 1 67 ? -4.595 17.026 -2.697 1.00 90.44 67 LYS A C 1
ATOM 520 O O . LYS A 1 67 ? -4.828 17.457 -3.824 1.00 90.44 67 LYS A O 1
ATOM 525 N N . LYS A 1 68 ? -3.358 16.750 -2.274 1.00 88.12 68 LYS A N 1
ATOM 526 C CA . LYS A 1 68 ? -2.155 16.910 -3.101 1.00 88.12 68 LYS A CA 1
ATOM 527 C C . LYS A 1 68 ? -2.062 15.873 -4.222 1.00 88.12 68 LYS A C 1
ATOM 529 O O . LYS A 1 68 ? -1.463 16.161 -5.260 1.00 88.12 68 LYS A O 1
ATOM 534 N N . ALA A 1 69 ? -2.638 14.685 -4.024 1.00 88.69 69 ALA A N 1
ATOM 535 C CA . ALA A 1 69 ? -2.551 13.591 -4.975 1.00 88.69 69 ALA A CA 1
ATOM 536 C C . ALA A 1 69 ? -3.186 13.970 -6.315 1.00 88.69 69 ALA A C 1
ATOM 538 O O . ALA A 1 69 ? -2.607 13.698 -7.364 1.00 88.69 69 ALA A O 1
ATOM 539 N N . GLY A 1 70 ? -4.336 14.655 -6.280 1.00 81.69 70 GLY A N 1
ATOM 540 C CA . GLY A 1 70 ? -4.926 15.310 -7.452 1.00 81.69 70 GLY A CA 1
ATOM 541 C C . GLY A 1 70 ? -5.104 14.395 -8.671 1.00 81.69 70 GLY A C 1
ATOM 542 O O . GLY A 1 70 ? -4.979 14.861 -9.798 1.00 81.69 70 GLY A O 1
ATOM 543 N N . GLY A 1 71 ? -5.322 13.092 -8.454 1.00 78.75 71 GLY A N 1
ATOM 544 C CA . GLY A 1 71 ? -5.459 12.085 -9.514 1.00 78.75 71 GLY A CA 1
ATOM 545 C C . GLY A 1 71 ? -4.148 11.529 -10.090 1.00 78.75 71 GLY A C 1
ATOM 546 O O . GLY A 1 71 ? -4.195 10.714 -11.005 1.00 78.75 71 GLY A O 1
ATOM 547 N N .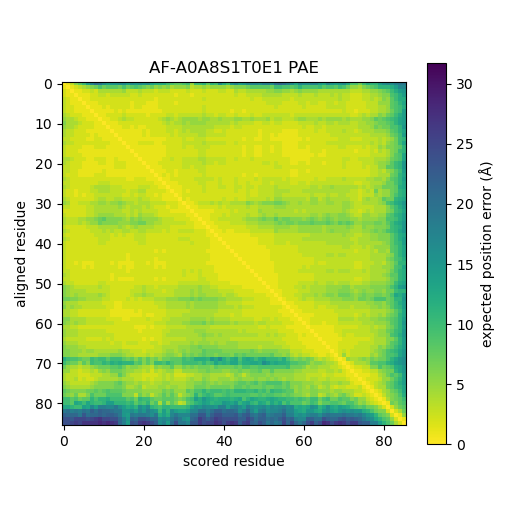 LYS A 1 72 ? -2.981 11.927 -9.574 1.00 86.62 72 LYS A N 1
ATOM 548 C CA . LYS A 1 72 ? -1.685 11.343 -9.956 1.00 86.62 72 LYS A CA 1
ATOM 549 C C . LYS A 1 72 ? -1.506 9.964 -9.325 1.00 86.62 72 LYS A C 1
ATOM 551 O O . LYS A 1 72 ? -1.935 9.759 -8.194 1.00 86.62 72 LYS A O 1
ATOM 556 N N . GLY A 1 73 ? -0.806 9.064 -10.015 1.00 87.25 73 GLY A N 1
ATOM 557 C CA . GLY A 1 73 ? -0.455 7.743 -9.484 1.00 87.25 73 GLY A CA 1
ATOM 558 C C . GLY A 1 73 ? 0.553 7.800 -8.321 1.00 87.25 73 GLY A C 1
ATOM 559 O O . GLY A 1 73 ? 1.304 8.776 -8.196 1.00 87.25 73 GLY A O 1
ATOM 560 N N . PRO A 1 74 ? 0.621 6.758 -7.474 1.00 88.56 74 PRO A N 1
ATOM 561 C CA . PRO A 1 74 ? 1.484 6.686 -6.291 1.00 88.56 74 PRO A CA 1
ATOM 562 C C . PRO A 1 74 ? 2.979 6.866 -6.587 1.00 88.56 74 PRO A C 1
ATOM 564 O O . PRO A 1 74 ? 3.707 7.349 -5.721 1.00 88.56 74 PRO A O 1
ATOM 567 N N . LYS A 1 75 ? 3.457 6.532 -7.793 1.00 87.25 75 LYS A N 1
ATOM 568 C CA . LYS A 1 75 ? 4.865 6.728 -8.197 1.00 87.25 75 LYS A CA 1
ATOM 569 C C . LYS A 1 75 ? 5.242 8.197 -8.434 1.00 87.25 75 LYS A C 1
ATOM 571 O O . LYS A 1 75 ? 6.420 8.521 -8.514 1.00 87.25 75 LYS A O 1
ATOM 576 N N . SER A 1 76 ? 4.264 9.104 -8.509 1.00 85.69 76 SER A N 1
ATOM 577 C CA . SER A 1 76 ? 4.505 10.547 -8.684 1.00 85.69 76 SER A CA 1
ATOM 578 C C . SER A 1 76 ? 4.935 11.264 -7.393 1.00 85.69 76 SER A C 1
ATOM 580 O O . SER A 1 76 ? 5.147 12.479 -7.409 1.00 85.69 76 SER A O 1
ATOM 582 N N . PHE A 1 77 ? 5.023 10.547 -6.269 1.00 84.06 77 PHE A N 1
ATOM 583 C CA . PHE A 1 77 ? 5.280 11.100 -4.939 1.00 84.06 77 PHE A CA 1
ATOM 584 C C . PHE A 1 77 ? 6.565 10.526 -4.346 1.00 84.06 77 PHE A C 1
ATOM 586 O O . PHE A 1 77 ? 6.881 9.356 -4.547 1.00 84.06 77 PHE A O 1
ATOM 593 N N . LYS A 1 78 ? 7.289 11.354 -3.583 1.00 79.44 78 LYS A N 1
ATOM 594 C CA . LYS A 1 78 ? 8.366 10.880 -2.709 1.00 79.44 78 LYS A CA 1
ATOM 595 C C . LYS A 1 78 ? 7.759 10.429 -1.390 1.00 79.44 78 LYS A C 1
ATOM 597 O O . LYS A 1 78 ? 7.100 11.224 -0.719 1.00 79.44 78 LYS A O 1
ATOM 602 N N . TRP A 1 79 ? 7.982 9.169 -1.058 1.00 79.12 79 TRP A N 1
ATOM 603 C CA . TRP A 1 79 ? 7.479 8.540 0.151 1.00 79.12 79 TRP A CA 1
ATOM 604 C C . TRP A 1 79 ? 8.530 8.644 1.249 1.00 79.12 79 TRP A C 1
ATOM 606 O O . TRP A 1 79 ? 9.696 8.342 1.021 1.00 79.12 79 TRP A O 1
ATOM 616 N N . ASN A 1 80 ? 8.111 9.101 2.427 1.00 70.44 80 ASN A N 1
ATOM 617 C CA . ASN A 1 80 ? 8.915 8.992 3.635 1.00 70.44 80 ASN A CA 1
ATOM 618 C C . ASN A 1 80 ? 8.397 7.767 4.384 1.00 70.44 80 ASN A C 1
ATOM 620 O O . ASN A 1 80 ? 7.274 7.785 4.892 1.00 70.44 80 ASN A O 1
ATOM 624 N N . PHE A 1 81 ? 9.181 6.695 4.373 1.00 72.50 81 PHE A N 1
ATOM 625 C CA . PHE A 1 81 ? 8.861 5.474 5.101 1.00 72.50 81 PHE A CA 1
ATOM 626 C C . PHE A 1 81 ? 9.227 5.677 6.570 1.00 72.50 81 PHE A C 1
ATOM 628 O O . PHE A 1 81 ? 10.337 6.108 6.879 1.00 72.50 81 PHE A O 1
ATOM 635 N N . HIS A 1 82 ? 8.291 5.392 7.470 1.00 62.66 82 HIS A N 1
ATOM 636 C CA . HIS A 1 82 ? 8.529 5.402 8.912 1.00 62.66 82 HIS A CA 1
ATOM 637 C C . HIS A 1 82 ? 8.595 3.956 9.406 1.00 62.66 82 HIS A C 1
ATOM 639 O O . HIS A 1 82 ? 7.834 3.559 10.279 1.00 62.66 82 HIS A O 1
ATOM 645 N N . ASP A 1 83 ? 9.486 3.164 8.811 1.00 58.12 83 ASP A N 1
ATOM 646 C CA . ASP A 1 83 ? 9.701 1.768 9.192 1.00 58.12 83 ASP A CA 1
ATOM 647 C C . ASP A 1 83 ? 10.854 1.699 10.209 1.00 58.12 83 ASP A C 1
ATOM 649 O O . ASP A 1 83 ? 11.899 1.086 9.977 1.00 58.12 83 ASP A O 1
ATOM 653 N N . GLU A 1 84 ? 10.699 2.367 11.357 1.00 46.59 84 GLU A N 1
ATOM 654 C CA . GLU A 1 84 ? 11.532 2.037 12.513 1.00 46.59 84 GLU A CA 1
ATOM 655 C C . GLU A 1 84 ? 11.004 0.729 13.104 1.00 46.59 84 GLU A C 1
ATOM 657 O O . GLU A 1 84 ? 9.983 0.705 13.783 1.00 46.59 84 GLU A O 1
ATOM 662 N N . LYS A 1 85 ? 11.694 -0.362 12.743 1.00 44.56 85 LYS A N 1
ATOM 663 C CA . LYS A 1 85 ? 11.646 -1.716 13.321 1.00 44.56 85 LYS A CA 1
ATOM 664 C C . LYS A 1 85 ? 10.708 -1.851 14.535 1.00 44.56 85 LYS A C 1
ATOM 666 O O . LYS A 1 85 ? 11.098 -1.497 15.648 1.00 44.56 85 LYS A O 1
ATOM 671 N N . CYS A 1 86 ? 9.523 -2.419 14.310 1.00 40.94 86 CYS A N 1
ATOM 672 C CA . CYS A 1 86 ? 8.759 -3.084 15.369 1.00 40.94 86 CYS A CA 1
ATOM 673 C C . CYS A 1 86 ? 9.447 -4.391 15.786 1.00 40.94 86 CYS A C 1
ATOM 675 O O . CYS A 1 86 ? 10.001 -5.076 14.891 1.00 40.94 86 CYS A O 1
#

Mean predicted aligned error: 4.65 Å